Protein AF-J3I2D2-F1 (afdb_monomer_lite)

Structure (mmCIF, N/CA/C/O backbone):
data_AF-J3I2D2-F1
#
_entry.id   AF-J3I2D2-F1
#
loop_
_atom_site.group_PDB
_atom_site.id
_atom_site.type_symbol
_atom_site.label_atom_id
_atom_site.label_alt_id
_atom_site.label_comp_id
_atom_site.label_asym_id
_atom_site.label_entity_id
_atom_site.label_seq_id
_atom_site.pdbx_PDB_ins_code
_atom_site.Cartn_x
_atom_site.Cartn_y
_atom_site.Cartn_z
_atom_site.occupancy
_atom_site.B_iso_or_equiv
_atom_site.auth_seq_id
_atom_site.auth_comp_id
_atom_site.auth_asym_id
_atom_site.auth_atom_id
_atom_site.pdbx_PDB_model_num
ATOM 1 N N . ALA A 1 1 ? -19.188 4.634 2.165 1.00 55.50 1 ALA A N 1
ATOM 2 C CA . ALA A 1 1 ? -17.943 4.709 2.961 1.00 55.50 1 ALA A CA 1
ATOM 3 C C . ALA A 1 1 ? -18.210 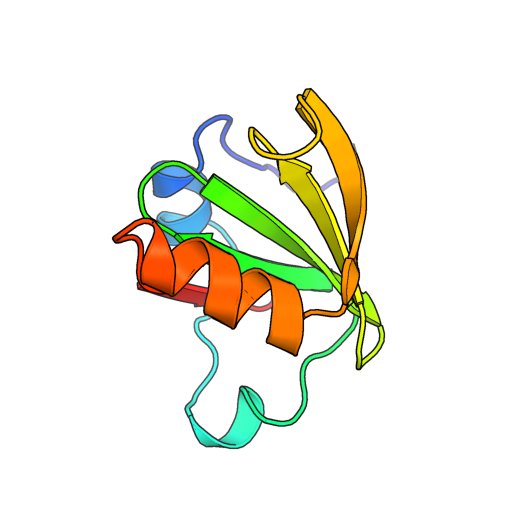4.122 4.344 1.00 55.50 1 ALA A C 1
ATOM 5 O O . ALA A 1 1 ? -19.329 4.271 4.818 1.00 55.50 1 ALA A O 1
ATOM 6 N N . ALA A 1 2 ? -17.236 3.462 4.978 1.00 78.75 2 ALA A N 1
ATOM 7 C CA . ALA A 1 2 ? -17.399 2.747 6.256 1.00 78.75 2 ALA A CA 1
ATOM 8 C C . ALA A 1 2 ? -17.517 3.664 7.500 1.00 78.75 2 ALA A C 1
ATOM 10 O O . ALA A 1 2 ? -17.167 3.261 8.601 1.00 78.75 2 ALA A O 1
ATOM 11 N N . GLY A 1 3 ? -17.960 4.915 7.330 1.00 87.19 3 GLY A N 1
ATOM 12 C CA . GLY A 1 3 ? -18.075 5.907 8.408 1.00 87.19 3 GLY A CA 1
ATOM 13 C C . GLY A 1 3 ? -16.775 6.631 8.785 1.00 87.19 3 GLY A C 1
ATOM 14 O O . GLY A 1 3 ? -16.838 7.653 9.458 1.00 87.19 3 GLY A O 1
ATOM 15 N N . THR A 1 4 ? -15.610 6.172 8.320 1.00 84.88 4 THR A N 1
ATOM 16 C CA . THR A 1 4 ? -14.313 6.824 8.577 1.00 84.88 4 THR A CA 1
ATOM 17 C C . THR A 1 4 ? -14.015 7.899 7.531 1.00 84.88 4 THR A C 1
ATOM 19 O O . THR A 1 4 ? -13.978 7.610 6.332 1.00 84.88 4 THR A O 1
ATOM 22 N N . GLY A 1 5 ? -13.780 9.137 7.977 1.00 90.69 5 GLY A N 1
ATOM 23 C CA . GLY A 1 5 ? -13.293 10.211 7.112 1.00 90.69 5 GLY A CA 1
ATOM 24 C C . GLY A 1 5 ? -11.913 9.864 6.553 1.00 90.69 5 GLY A C 1
ATOM 25 O O . GLY A 1 5 ? -10.998 9.566 7.312 1.00 90.69 5 GLY A O 1
ATOM 26 N N . CYS A 1 6 ? -11.773 9.875 5.229 1.00 93.62 6 CYS A N 1
ATOM 27 C CA . CYS A 1 6 ? -10.554 9.481 4.531 1.00 93.62 6 CYS A CA 1
ATOM 28 C C . CYS A 1 6 ? -10.224 10.524 3.455 1.00 93.62 6 CYS A C 1
ATOM 30 O O . CYS A 1 6 ? -11.044 10.727 2.552 1.00 93.62 6 CYS A O 1
ATOM 32 N N . PRO A 1 7 ? -9.067 11.207 3.544 1.00 95.19 7 PRO A N 1
ATOM 33 C CA . PRO A 1 7 ? -8.604 12.101 2.491 1.00 95.19 7 PRO A CA 1
ATOM 34 C C . PRO A 1 7 ? -8.462 11.389 1.144 1.00 95.19 7 PRO A C 1
ATOM 36 O O . PRO A 1 7 ? -8.249 10.178 1.078 1.00 95.19 7 PRO A O 1
ATOM 39 N N . ARG A 1 8 ? -8.554 12.142 0.046 1.00 96.25 8 ARG A N 1
ATOM 40 C CA . ARG A 1 8 ? -8.509 11.563 -1.304 1.00 96.25 8 ARG A CA 1
ATOM 41 C C . ARG A 1 8 ? -7.124 11.031 -1.684 1.00 96.25 8 ARG A C 1
ATOM 43 O O . ARG A 1 8 ? -7.057 10.015 -2.378 1.00 96.25 8 ARG A O 1
ATOM 50 N N . ASP A 1 9 ? -6.067 11.709 -1.255 1.00 97.81 9 ASP A N 1
ATOM 51 C CA . ASP A 1 9 ? -4.703 11.478 -1.736 1.00 97.81 9 ASP A CA 1
ATOM 52 C C . ASP A 1 9 ? -3.883 10.625 -0.763 1.00 97.81 9 ASP A C 1
ATOM 54 O O . ASP A 1 9 ? -4.070 10.689 0.453 1.00 97.81 9 ASP A O 1
ATOM 58 N N . SER A 1 10 ? -2.991 9.780 -1.294 1.00 97.56 10 SER A N 1
ATOM 59 C CA . SER A 1 10 ? -2.264 8.775 -0.503 1.00 97.56 10 SER A CA 1
ATOM 60 C C . SER A 1 10 ? -1.331 9.392 0.539 1.00 97.56 10 SER A C 1
ATOM 62 O O . SER A 1 10 ? -1.160 8.830 1.615 1.00 97.56 10 SER A O 1
ATOM 64 N N . ASP A 1 11 ? -0.737 10.544 0.240 1.00 97.62 11 ASP A N 1
ATOM 65 C CA . ASP A 1 11 ? 0.107 11.295 1.172 1.00 97.62 11 ASP A CA 1
ATOM 66 C C . ASP A 1 11 ? -0.718 11.886 2.327 1.00 97.62 11 ASP A C 1
ATOM 68 O O . ASP A 1 11 ? -0.343 11.757 3.494 1.00 97.62 11 ASP A O 1
ATOM 72 N N . MET A 1 12 ? -1.895 12.440 2.031 1.00 98.00 12 MET A N 1
ATOM 73 C CA . MET A 1 12 ? -2.839 12.917 3.041 1.00 98.00 12 MET A CA 1
ATOM 74 C C . MET A 1 12 ? -3.401 11.766 3.885 1.00 98.00 12 MET A C 1
ATOM 76 O O . MET A 1 12 ? -3.570 11.913 5.095 1.00 98.00 12 MET A O 1
ATOM 80 N N . GLN A 1 13 ? -3.668 10.608 3.278 1.00 97.94 13 GLN 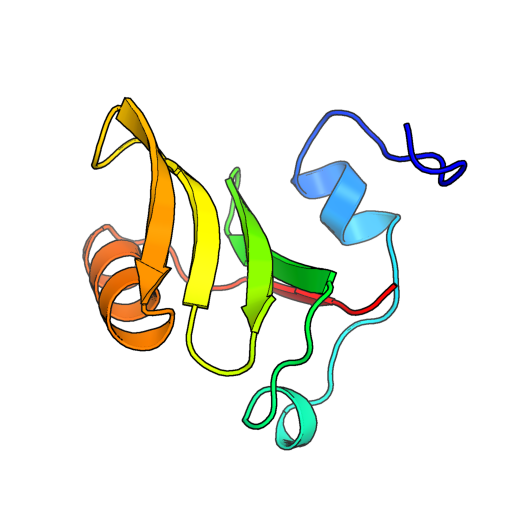A N 1
ATOM 81 C CA . GLN A 1 13 ? -4.063 9.397 3.998 1.00 97.94 13 GLN A CA 1
ATOM 82 C C . GLN A 1 13 ? -2.944 8.908 4.921 1.00 97.94 13 GLN A C 1
ATOM 84 O O . GLN A 1 13 ? -3.199 8.646 6.094 1.00 97.94 13 GLN A O 1
ATOM 89 N N . GLN A 1 14 ? -1.702 8.847 4.435 1.00 98.00 14 GLN A N 1
ATOM 90 C CA . GLN A 1 14 ? -0.543 8.482 5.247 1.00 98.00 14 GLN A CA 1
ATOM 91 C C . GLN A 1 14 ? -0.384 9.424 6.449 1.00 98.00 14 GLN A C 1
ATOM 93 O O . GLN A 1 14 ? -0.105 8.964 7.558 1.00 98.00 14 GLN A O 1
ATOM 98 N N . ALA A 1 15 ? -0.582 10.730 6.258 1.00 97.31 15 ALA A N 1
ATOM 99 C CA . ALA A 1 15 ? -0.495 11.711 7.334 1.00 97.31 15 ALA A CA 1
ATOM 100 C C . ALA A 1 15 ? -1.663 11.599 8.332 1.00 97.31 15 ALA A C 1
ATOM 102 O O . ALA A 1 15 ? -1.442 11.652 9.540 1.00 97.31 15 ALA A O 1
ATOM 103 N N . GLY A 1 16 ? -2.895 11.425 7.841 1.00 95.38 16 GLY A N 1
ATOM 104 C CA . GLY A 1 16 ? -4.112 11.581 8.643 1.00 95.38 16 GLY A CA 1
ATOM 105 C C . GLY A 1 16 ? -4.754 10.299 9.181 1.00 95.38 16 GLY A C 1
ATOM 106 O O . GLY A 1 16 ? -5.529 10.378 10.129 1.00 95.38 16 GLY A O 1
ATOM 107 N N . LEU A 1 17 ? -4.476 9.126 8.603 1.00 95.94 17 LEU A N 1
ATOM 108 C CA . LEU A 1 17 ? -5.166 7.880 8.963 1.00 95.94 17 LEU A CA 1
ATOM 109 C C . LEU A 1 17 ? -4.330 6.973 9.852 1.00 95.94 17 LEU A C 1
ATOM 111 O O . LEU A 1 17 ? -3.205 6.636 9.491 1.00 95.94 17 LEU A O 1
ATOM 115 N N . GLY A 1 18 ? -4.917 6.498 10.950 1.00 95.88 18 GLY A N 1
ATOM 116 C CA . GLY A 1 18 ? -4.352 5.438 11.783 1.00 95.88 18 GLY A CA 1
ATOM 117 C C . GLY A 1 18 ? -3.008 5.776 12.438 1.00 95.88 18 GLY A C 1
ATOM 118 O O . GLY A 1 18 ? -2.461 6.875 12.302 1.00 95.88 18 GLY A O 1
ATOM 119 N N . ARG A 1 19 ? -2.441 4.792 13.136 1.00 97.56 19 ARG A N 1
ATOM 120 C CA . ARG A 1 19 ? -1.098 4.861 13.733 1.00 97.56 19 ARG A CA 1
ATOM 121 C C . ARG A 1 19 ? -0.075 4.126 12.877 1.00 97.56 19 ARG A C 1
ATOM 123 O O . ARG A 1 19 ? -0.427 3.162 12.205 1.00 97.56 19 ARG A O 1
ATOM 130 N N . ALA A 1 20 ? 1.182 4.556 12.918 1.00 98.19 20 ALA A N 1
ATOM 131 C CA . ALA A 1 20 ? 2.273 3.785 12.328 1.00 98.19 20 ALA A CA 1
ATOM 132 C C . ALA A 1 20 ? 2.460 2.453 13.078 1.00 98.19 20 ALA A C 1
ATOM 134 O O . ALA A 1 20 ? 2.233 2.380 14.290 1.00 98.19 20 ALA A O 1
ATOM 135 N N . LEU A 1 21 ? 2.835 1.409 12.340 1.00 98.12 21 LEU A N 1
ATOM 136 C CA . LEU A 1 21 ? 3.217 0.120 12.904 1.00 98.12 21 LEU A CA 1
ATOM 137 C C . LEU A 1 21 ? 4.706 0.093 13.240 1.00 98.12 21 LEU A C 1
ATOM 139 O O . LEU A 1 21 ? 5.550 0.438 12.406 1.00 98.12 21 LEU A O 1
ATOM 143 N N . GLU A 1 22 ? 5.015 -0.397 14.435 1.00 97.00 22 GLU A N 1
ATOM 144 C CA . GLU A 1 22 ? 6.387 -0.649 14.864 1.00 97.00 22 GLU A CA 1
ATOM 145 C C . GLU A 1 22 ? 7.004 -1.815 14.070 1.00 97.00 22 GLU A C 1
ATOM 147 O O . GLU A 1 22 ? 6.272 -2.689 13.595 1.00 97.00 22 GLU A O 1
ATOM 152 N N . PRO A 1 23 ? 8.343 -1.911 13.952 1.00 93.62 23 PRO A N 1
ATOM 153 C CA . PRO A 1 23 ? 8.993 -2.954 13.149 1.00 93.62 23 PRO A CA 1
ATOM 154 C C . PRO A 1 23 ? 8.561 -4.387 13.493 1.00 93.62 23 PRO A C 1
ATOM 156 O O . PRO A 1 23 ? 8.431 -5.226 12.606 1.00 93.62 23 PRO A O 1
ATOM 159 N N . HIS A 1 24 ? 8.290 -4.668 14.772 1.00 94.25 24 HIS A N 1
ATOM 160 C CA . HIS A 1 24 ? 7.841 -5.989 15.223 1.00 94.25 24 HIS A CA 1
ATOM 161 C C . HIS A 1 24 ? 6.398 -6.323 14.805 1.00 94.25 24 HIS A C 1
ATOM 163 O O . HIS A 1 24 ? 6.033 -7.493 14.762 1.00 94.25 24 HIS A O 1
ATOM 169 N N . GLU A 1 25 ? 5.576 -5.319 14.494 1.00 95.56 25 GLU A N 1
ATOM 170 C CA . GLU A 1 25 ? 4.201 -5.503 14.020 1.00 95.56 25 GLU A CA 1
ATOM 171 C C . GLU A 1 25 ? 4.148 -5.696 12.499 1.00 95.56 25 GLU A C 1
ATOM 173 O O . GLU A 1 25 ? 3.237 -6.340 11.985 1.00 95.56 25 GLU A O 1
ATOM 178 N N . GLN A 1 26 ? 5.138 -5.175 11.768 1.00 92.88 26 GLN A N 1
ATOM 179 C CA . GLN A 1 26 ? 5.192 -5.261 10.303 1.00 92.88 26 GLN A CA 1
ATOM 180 C C . GLN A 1 26 ? 5.381 -6.699 9.795 1.00 92.88 26 GLN A C 1
ATOM 182 O O . GLN A 1 26 ? 5.012 -6.998 8.664 1.00 92.88 26 GLN A O 1
ATOM 187 N N . SER A 1 27 ? 5.890 -7.607 10.633 1.00 90.38 27 SER A N 1
ATOM 188 C CA . SER A 1 27 ? 5.992 -9.043 10.333 1.00 90.38 27 SER A CA 1
ATOM 189 C C . SER A 1 27 ? 4.675 -9.811 10.518 1.00 90.38 27 SER A C 1
ATOM 191 O O . SER A 1 27 ? 4.598 -10.988 10.173 1.00 90.38 27 SER A O 1
ATOM 193 N N . SER A 1 28 ? 3.640 -9.172 11.073 1.00 94.31 28 SER A N 1
ATOM 194 C CA . SER A 1 28 ? 2.346 -9.787 11.396 1.00 94.31 28 SER A CA 1
ATOM 195 C C . SER A 1 28 ? 1.183 -8.868 11.009 1.00 94.31 28 SER A C 1
ATOM 197 O O . SER A 1 28 ? 0.357 -8.461 11.831 1.00 94.31 28 SER A O 1
ATOM 199 N N . LEU A 1 29 ? 1.134 -8.540 9.714 1.00 97.19 29 LEU A N 1
ATOM 200 C CA . LEU A 1 29 ? 0.112 -7.671 9.137 1.00 97.19 29 LEU A CA 1
ATOM 201 C C . LEU A 1 29 ? -1.301 -8.223 9.352 1.00 97.19 29 LEU A C 1
ATOM 203 O O . LEU A 1 29 ? -1.566 -9.423 9.239 1.00 97.19 29 LEU A O 1
ATOM 207 N N . GLN A 1 30 ? -2.222 -7.312 9.638 1.00 97.25 30 GLN A N 1
ATOM 208 C CA . GLN A 1 30 ? -3.621 -7.596 9.911 1.00 97.25 30 GLN A CA 1
ATOM 209 C C . GLN A 1 30 ? -4.506 -7.045 8.801 1.00 97.25 30 GLN A C 1
ATOM 211 O O . GLN A 1 30 ? -4.193 -6.056 8.138 1.00 97.25 30 GLN A O 1
ATOM 216 N N . ARG A 1 31 ? -5.666 -7.678 8.615 1.00 97.81 31 ARG A N 1
ATOM 217 C CA . ARG A 1 31 ? -6.694 -7.182 7.700 1.00 97.81 31 ARG A CA 1
ATOM 218 C C . ARG A 1 31 ? -7.050 -5.733 8.049 1.00 97.81 31 ARG A C 1
ATOM 220 O O . ARG A 1 31 ? -7.451 -5.455 9.174 1.00 97.81 31 ARG A O 1
ATOM 227 N N . GLY A 1 32 ? -6.985 -4.853 7.056 1.00 96.81 32 GLY A N 1
ATOM 228 C CA . GLY A 1 32 ? -7.251 -3.424 7.205 1.00 96.81 32 GLY A CA 1
ATOM 229 C C . GLY A 1 32 ? -6.002 -2.565 7.404 1.00 96.81 32 GLY A C 1
ATOM 230 O O . GLY A 1 32 ? -6.120 -1.347 7.292 1.00 96.81 32 GLY A O 1
ATOM 231 N N . ASP A 1 33 ? -4.825 -3.162 7.625 1.00 98.25 33 ASP A N 1
ATOM 232 C CA . ASP A 1 33 ? -3.569 -2.411 7.603 1.00 98.25 33 ASP A CA 1
ATOM 233 C C . ASP A 1 33 ? -3.359 -1.761 6.230 1.00 98.25 33 ASP A C 1
ATOM 235 O O . ASP A 1 33 ? -3.723 -2.309 5.187 1.00 98.25 33 ASP A O 1
ATOM 239 N N . LEU A 1 34 ? -2.770 -0.572 6.233 1.00 98.25 34 LEU A N 1
ATOM 240 C CA . LEU A 1 34 ? -2.505 0.241 5.057 1.00 98.25 34 LEU A CA 1
ATOM 241 C C . LEU A 1 34 ? -1.006 0.247 4.783 1.00 98.25 34 LEU A C 1
ATOM 243 O O . LEU A 1 34 ? -0.227 0.641 5.650 1.00 98.25 34 LEU A O 1
ATOM 247 N N . ILE A 1 35 ? -0.603 -0.155 3.581 1.00 98.50 35 ILE A N 1
ATOM 248 C CA . ILE A 1 35 ? 0.795 -0.115 3.137 1.00 98.50 35 ILE A CA 1
ATOM 249 C C . ILE A 1 35 ? 0.944 1.066 2.182 1.00 98.50 35 ILE A C 1
ATOM 251 O O . ILE A 1 35 ? 0.232 1.142 1.178 1.00 98.50 35 ILE A O 1
ATOM 255 N N . PHE A 1 36 ? 1.849 1.989 2.499 1.00 98.56 36 PHE A N 1
ATOM 256 C CA . PHE A 1 36 ? 2.072 3.211 1.734 1.00 98.56 36 PHE A CA 1
ATOM 257 C C . PHE A 1 36 ? 3.407 3.184 1.000 1.00 98.56 36 PHE A C 1
ATOM 259 O O . PHE A 1 36 ? 4.447 2.840 1.563 1.00 98.56 36 PHE A O 1
ATOM 266 N N . TRP A 1 37 ? 3.366 3.665 -0.237 1.00 98.50 37 TRP A N 1
ATOM 267 C CA . TRP A 1 37 ? 4.510 4.063 -1.049 1.00 98.50 37 TRP A CA 1
ATOM 268 C C . TRP A 1 37 ? 4.303 5.515 -1.483 1.00 98.50 37 TRP A C 1
ATOM 270 O O . TRP A 1 37 ? 3.198 6.058 -1.389 1.00 98.50 37 TRP A O 1
ATOM 280 N N . LYS A 1 38 ? 5.339 6.163 -2.021 1.00 97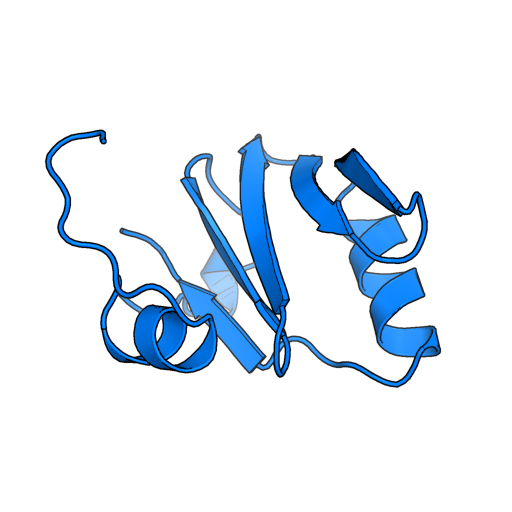.12 38 LYS A N 1
ATOM 281 C CA . LYS A 1 38 ? 5.174 7.505 -2.591 1.00 97.12 38 LYS A CA 1
ATOM 282 C C . LYS A 1 38 ? 4.153 7.472 -3.740 1.00 97.12 38 LYS A C 1
ATOM 284 O O . LYS A 1 38 ? 4.435 6.921 -4.799 1.00 97.12 38 LYS A O 1
ATOM 289 N N . GLY A 1 39 ? 2.991 8.091 -3.525 1.00 96.69 39 GLY A N 1
ATOM 290 C CA . GLY A 1 39 ? 1.908 8.179 -4.511 1.00 96.69 39 GLY A CA 1
ATOM 291 C C . GLY A 1 39 ? 1.045 6.920 -4.652 1.00 96.69 39 GLY A C 1
ATOM 292 O O . GLY A 1 39 ? 0.262 6.844 -5.595 1.00 96.69 39 GLY A O 1
ATOM 293 N N . HIS A 1 40 ? 1.179 5.929 -3.761 1.00 98.38 40 HIS A N 1
ATOM 294 C CA . HIS A 1 40 ? 0.412 4.682 -3.841 1.00 98.38 40 HIS A CA 1
ATOM 295 C C . HIS A 1 40 ? 0.055 4.132 -2.456 1.00 98.38 40 HIS A C 1
ATOM 297 O O . HIS A 1 40 ? 0.804 4.290 -1.493 1.00 98.38 40 HIS A O 1
ATOM 303 N N . VAL A 1 41 ? -1.090 3.456 -2.357 1.00 98.50 41 VAL A N 1
ATOM 304 C CA . VAL A 1 41 ? -1.562 2.812 -1.124 1.00 98.50 41 VAL A CA 1
ATOM 305 C C . VAL A 1 41 ? -2.224 1.470 -1.435 1.00 98.50 41 VAL A C 1
ATOM 307 O O . VAL A 1 41 ? -2.892 1.307 -2.459 1.00 98.50 41 VAL A O 1
ATOM 310 N N . ALA A 1 42 ? -2.035 0.500 -0.547 1.00 98.56 42 ALA A N 1
ATOM 311 C CA . ALA A 1 42 ? -2.723 -0.785 -0.565 1.00 98.56 42 ALA A CA 1
ATOM 312 C C . ALA A 1 42 ? -3.391 -1.068 0.783 1.00 98.56 42 ALA A C 1
ATOM 314 O O . ALA A 1 42 ? -2.952 -0.559 1.813 1.00 98.56 42 ALA A O 1
ATOM 315 N N . ILE A 1 43 ? -4.428 -1.908 0.771 1.00 98.44 43 ILE A N 1
ATOM 316 C CA . ILE A 1 43 ? -5.116 -2.379 1.978 1.00 98.44 43 ILE A CA 1
ATOM 317 C C . ILE A 1 43 ? -4.830 -3.868 2.145 1.00 98.44 43 ILE A C 1
ATOM 319 O O . ILE A 1 43 ? -5.128 -4.667 1.255 1.00 98.44 43 ILE A O 1
ATOM 323 N N . VAL A 1 44 ? -4.291 -4.260 3.292 1.00 98.56 44 VAL A N 1
ATOM 324 C CA . VAL A 1 44 ? -4.078 -5.659 3.658 1.00 98.56 44 VAL A CA 1
ATOM 325 C C . VAL A 1 44 ? -5.432 -6.355 3.782 1.00 98.56 44 VAL A C 1
ATOM 327 O O . VAL A 1 44 ? -6.325 -5.920 4.513 1.00 98.56 44 VAL A O 1
ATOM 330 N N . ARG A 1 45 ? -5.610 -7.449 3.044 1.00 98.25 45 ARG A N 1
ATOM 331 C CA . ARG A 1 45 ? -6.844 -8.243 3.036 1.00 98.25 45 ARG A CA 1
ATOM 332 C C . ARG A 1 45 ? -6.803 -9.339 4.099 1.00 98.25 45 ARG A C 1
ATOM 334 O O . ARG A 1 45 ? -7.838 -9.624 4.707 1.00 98.25 45 ARG A O 1
ATOM 341 N N . ASP A 1 46 ? -5.633 -9.938 4.286 1.00 97.25 46 ASP A N 1
ATOM 342 C CA . ASP A 1 46 ? -5.308 -11.011 5.228 1.00 97.25 46 ASP A CA 1
ATOM 343 C C . ASP A 1 46 ? -3.780 -11.080 5.423 1.00 97.25 46 ASP A C 1
ATOM 345 O O . ASP A 1 46 ? -3.053 -10.257 4.875 1.00 97.25 46 ASP A O 1
ATOM 349 N N . GLY A 1 47 ? -3.283 -12.052 6.195 1.00 93.50 47 GLY A N 1
ATOM 350 C CA . GLY A 1 47 ? -1.862 -12.144 6.560 1.00 93.50 47 GLY A CA 1
ATOM 351 C C . GLY A 1 47 ? -0.882 -12.388 5.403 1.00 93.50 47 GLY A C 1
ATOM 352 O O . GLY A 1 47 ? 0.318 -12.412 5.647 1.00 93.50 47 GLY A O 1
ATOM 353 N N . ALA A 1 48 ? -1.356 -12.584 4.166 1.00 96.44 48 ALA A N 1
ATOM 354 C CA . ALA A 1 48 ? -0.491 -12.828 3.010 1.00 96.44 48 ALA A CA 1
ATOM 355 C C . ALA A 1 48 ? -0.859 -12.015 1.760 1.00 96.44 48 ALA A C 1
ATOM 357 O O . ALA A 1 48 ? -0.046 -11.931 0.837 1.00 96.44 48 ALA A O 1
ATOM 358 N N . THR A 1 49 ? -2.058 -11.429 1.691 1.00 98.56 49 THR A N 1
ATOM 359 C CA . THR A 1 49 ? -2.543 -10.726 0.496 1.00 98.56 49 THR A CA 1
ATOM 360 C C . THR A 1 49 ? -3.031 -9.312 0.790 1.00 98.56 49 THR A C 1
ATOM 362 O O . THR A 1 49 ? -3.533 -8.996 1.871 1.00 98.56 49 THR A O 1
ATOM 365 N N . MET A 1 50 ? -2.921 -8.449 -0.216 1.00 98.56 50 MET A N 1
ATOM 366 C CA . MET A 1 50 ? -3.431 -7.079 -0.194 1.00 98.56 50 MET A CA 1
ATOM 367 C C . MET A 1 50 ? -4.273 -6.790 -1.432 1.00 98.56 50 MET A C 1
ATOM 369 O O . MET A 1 50 ? -4.110 -7.433 -2.465 1.00 98.56 50 MET A O 1
ATOM 373 N N . VAL A 1 51 ? -5.163 -5.805 -1.330 1.00 98.75 51 VAL A N 1
ATOM 374 C CA . VAL A 1 51 ? -5.914 -5.243 -2.455 1.00 98.75 51 VAL A CA 1
ATOM 375 C C . VAL A 1 51 ? -5.440 -3.823 -2.746 1.00 98.75 51 VAL A C 1
ATOM 377 O O . VAL A 1 51 ? -5.241 -3.018 -1.835 1.00 98.75 51 VAL A O 1
ATOM 380 N N . HIS A 1 52 ? -5.265 -3.508 -4.024 1.00 98.56 52 HIS A N 1
ATOM 381 C CA . HIS A 1 52 ? -4.876 -2.179 -4.495 1.00 98.56 52 HIS A CA 1
ATOM 382 C C . HIS A 1 52 ? -5.219 -1.987 -5.975 1.00 98.56 52 HIS A C 1
ATOM 384 O O . HIS A 1 52 ? -5.292 -2.952 -6.734 1.00 98.56 52 HIS A O 1
ATOM 390 N N . ALA A 1 53 ? -5.411 -0.734 -6.384 1.00 98.38 53 ALA A N 1
ATOM 391 C CA . ALA A 1 53 ? -5.449 -0.346 -7.791 1.00 98.38 53 ALA A CA 1
ATOM 392 C C . ALA A 1 53 ? -4.019 -0.059 -8.252 1.00 98.38 53 ALA A C 1
ATOM 394 O O . ALA A 1 53 ? -3.411 0.890 -7.768 1.00 98.38 53 ALA A O 1
ATOM 395 N N . ASN A 1 54 ? -3.458 -0.889 -9.129 1.00 96.75 54 ASN A N 1
ATOM 396 C CA . ASN A 1 54 ? -2.031 -0.833 -9.453 1.00 96.75 54 ASN A CA 1
ATOM 397 C C . ASN A 1 54 ? -1.763 -0.610 -10.949 1.00 96.75 54 ASN A C 1
ATOM 399 O O . ASN A 1 54 ? -2.548 -1.000 -11.812 1.00 96.75 54 ASN A O 1
ATOM 403 N N . ALA A 1 55 ? -0.607 -0.011 -11.246 1.00 95.38 55 ALA A N 1
ATOM 404 C CA . ALA A 1 55 ? -0.148 0.255 -12.611 1.00 95.38 55 ALA A CA 1
ATOM 405 C C . ALA A 1 55 ? 0.483 -0.968 -13.308 1.00 95.38 55 ALA A C 1
ATOM 407 O O . ALA A 1 55 ? 0.800 -0.904 -14.488 1.00 95.38 55 ALA A O 1
ATOM 408 N N . HIS A 1 56 ? 0.683 -2.081 -12.594 1.00 95.94 56 HIS A N 1
ATOM 409 C CA . HIS A 1 56 ? 1.225 -3.313 -13.178 1.00 95.94 56 HIS A CA 1
ATOM 410 C C . HIS A 1 56 ? 0.156 -4.058 -13.985 1.00 95.94 56 HIS A C 1
ATOM 412 O O . HIS A 1 56 ? 0.371 -4.426 -15.133 1.00 95.94 56 HIS A O 1
ATOM 418 N N . HIS A 1 57 ? -1.015 -4.238 -13.381 1.00 96.62 57 HIS A N 1
ATOM 419 C CA . HIS A 1 57 ? -2.177 -4.887 -13.975 1.00 96.62 57 HIS A CA 1
ATOM 420 C C . HIS A 1 57 ? -3.140 -3.889 -14.627 1.00 96.62 57 HIS A C 1
ATOM 422 O O . HIS A 1 57 ? -4.066 -4.309 -15.315 1.00 96.62 57 HIS A O 1
ATOM 428 N N . MET A 1 58 ? -2.961 -2.584 -14.380 1.00 97.38 58 MET A N 1
ATOM 429 C CA . MET A 1 58 ? -3.902 -1.523 -14.770 1.00 97.38 58 MET A CA 1
ATOM 430 C C . MET A 1 58 ? -5.330 -1.801 -14.272 1.00 97.38 58 MET A C 1
ATOM 432 O O . MET A 1 58 ? -6.317 -1.500 -14.941 1.00 97.38 58 MET A O 1
ATOM 436 N N . ALA A 1 59 ? -5.432 -2.403 -13.085 1.00 98.00 59 ALA A N 1
ATOM 437 C CA . ALA A 1 59 ? -6.677 -2.863 -12.491 1.00 98.00 59 ALA A CA 1
ATOM 438 C C . ALA A 1 59 ? -6.597 -2.845 -10.960 1.00 98.00 59 ALA A C 1
ATOM 440 O O . ALA A 1 59 ? -5.514 -2.823 -10.366 1.00 98.00 59 ALA A O 1
ATOM 441 N N . THR A 1 60 ? -7.762 -2.905 -10.317 1.00 98.38 60 THR A N 1
ATOM 442 C CA . THR A 1 60 ? -7.851 -3.268 -8.901 1.00 98.38 60 THR A CA 1
ATOM 443 C C . THR A 1 60 ? -7.675 -4.772 -8.772 1.00 98.38 60 THR A C 1
ATOM 445 O O . THR A 1 60 ? -8.511 -5.533 -9.255 1.00 98.38 60 THR A O 1
ATOM 448 N N . ALA A 1 61 ? -6.597 -5.195 -8.121 1.00 98.25 61 ALA A N 1
ATOM 449 C CA . ALA A 1 61 ? -6.237 -6.599 -7.988 1.00 98.25 61 ALA A CA 1
ATOM 450 C C . ALA A 1 61 ? -5.947 -6.966 -6.531 1.00 98.25 61 ALA A C 1
ATOM 452 O O . ALA A 1 61 ? -5.613 -6.109 -5.709 1.00 98.25 61 ALA A O 1
ATOM 453 N N . ILE A 1 62 ? -6.077 -8.260 -6.234 1.00 98.69 62 ILE A N 1
ATOM 454 C CA . ILE A 1 62 ? -5.544 -8.864 -5.015 1.00 98.69 62 ILE A CA 1
ATOM 455 C C . ILE A 1 62 ? -4.197 -9.482 -5.381 1.00 98.69 62 ILE A C 1
ATOM 457 O O . ILE A 1 62 ? -4.135 -10.303 -6.293 1.00 98.69 62 ILE A O 1
ATOM 461 N N . GLU A 1 63 ? -3.138 -9.102 -4.672 1.00 98.44 63 GLU A N 1
ATOM 462 C CA . GLU A 1 63 ? -1.789 -9.628 -4.888 1.00 98.44 63 GLU A CA 1
ATOM 463 C C . GLU A 1 63 ? -1.202 -10.199 -3.587 1.00 98.44 63 GLU A C 1
ATOM 465 O O . GLU A 1 63 ? -1.486 -9.675 -2.501 1.00 98.44 63 GLU A O 1
ATOM 470 N N . PRO A 1 64 ? -0.362 -11.249 -3.669 1.00 98.31 64 PRO A N 1
ATOM 471 C CA . PRO A 1 64 ? 0.504 -11.645 -2.565 1.00 98.31 64 PRO A CA 1
ATOM 472 C C . PRO A 1 64 ? 1.423 -10.484 -2.154 1.00 98.31 64 PRO A C 1
ATOM 474 O O . PRO A 1 64 ? 2.063 -9.870 -3.009 1.00 98.31 64 PRO A O 1
ATOM 477 N N . ILE A 1 65 ? 1.498 -10.197 -0.852 1.00 98.12 65 ILE A N 1
ATOM 478 C CA . ILE A 1 65 ? 2.191 -9.019 -0.307 1.00 98.12 65 ILE A CA 1
ATOM 479 C C . ILE A 1 65 ? 3.682 -9.048 -0.658 1.00 98.12 65 ILE A C 1
ATOM 481 O O . ILE A 1 65 ? 4.178 -8.117 -1.289 1.00 98.12 65 ILE A O 1
ATOM 485 N N . GLU A 1 66 ? 4.378 -10.133 -0.315 1.00 97.56 66 GLU A N 1
ATOM 486 C CA . GLU A 1 66 ? 5.834 -10.245 -0.482 1.00 97.56 66 GLU A CA 1
ATOM 487 C C . GLU A 1 66 ? 6.290 -10.096 -1.953 1.00 97.56 66 GLU A C 1
ATOM 489 O O . GLU A 1 66 ? 7.085 -9.197 -2.247 1.00 97.56 66 GLU A O 1
ATOM 494 N N . PRO A 1 67 ? 5.753 -10.866 -2.929 1.00 98.25 67 PRO A N 1
ATOM 495 C CA . PRO A 1 67 ? 6.074 -10.670 -4.345 1.00 98.25 67 PRO A CA 1
ATOM 496 C C . PRO A 1 67 ? 5.779 -9.261 -4.868 1.00 98.25 67 PRO A C 1
ATOM 498 O O . PRO A 1 67 ? 6.562 -8.716 -5.648 1.00 98.25 67 PRO A O 1
ATOM 501 N N . ALA A 1 68 ? 4.663 -8.655 -4.455 1.00 98.19 68 ALA A N 1
ATOM 502 C CA . ALA A 1 68 ? 4.293 -7.324 -4.915 1.00 98.19 68 ALA A CA 1
ATOM 503 C C . ALA A 1 68 ? 5.205 -6.237 -4.323 1.00 98.19 68 ALA A C 1
ATOM 505 O O . ALA A 1 68 ? 5.630 -5.355 -5.0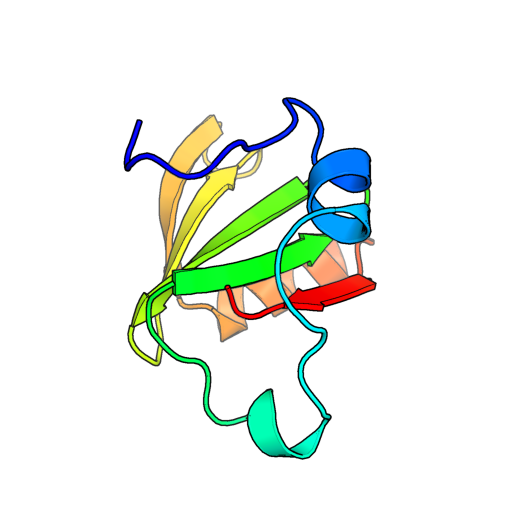67 1.00 98.19 68 AL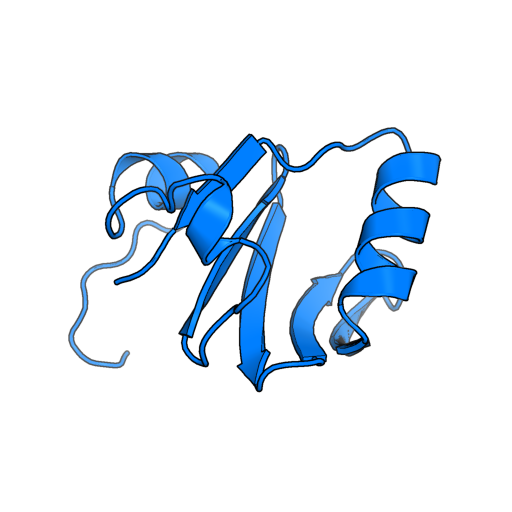A A O 1
ATOM 506 N N . ILE A 1 69 ? 5.575 -6.318 -3.037 1.00 97.75 69 ILE A N 1
ATOM 507 C CA . ILE A 1 69 ? 6.570 -5.422 -2.422 1.00 97.75 69 ILE A CA 1
ATOM 508 C C . ILE A 1 69 ? 7.903 -5.534 -3.164 1.00 97.75 69 ILE A C 1
ATOM 510 O O . ILE A 1 69 ? 8.469 -4.513 -3.558 1.00 97.75 69 ILE A O 1
ATOM 514 N N . ALA A 1 70 ? 8.382 -6.757 -3.410 1.00 98.19 70 ALA A N 1
ATOM 515 C CA . ALA A 1 70 ? 9.629 -6.988 -4.133 1.00 98.19 70 ALA A CA 1
ATOM 516 C C . ALA A 1 70 ? 9.595 -6.378 -5.545 1.00 98.19 70 ALA A C 1
ATOM 518 O O . ALA A 1 70 ? 10.529 -5.678 -5.940 1.00 98.19 70 ALA A O 1
ATOM 519 N N . ARG A 1 71 ? 8.497 -6.575 -6.285 1.00 98.31 71 ARG A N 1
ATOM 520 C CA . ARG A 1 71 ? 8.290 -5.989 -7.618 1.00 98.31 71 ARG A CA 1
ATOM 521 C C . ARG A 1 71 ? 8.245 -4.457 -7.586 1.00 98.31 71 ARG A C 1
ATOM 523 O O . ARG A 1 71 ? 8.872 -3.815 -8.424 1.00 98.31 71 ARG A O 1
ATOM 530 N N . ILE A 1 72 ? 7.518 -3.857 -6.641 1.00 97.81 72 ILE A N 1
ATOM 531 C CA . ILE A 1 72 ? 7.398 -2.393 -6.512 1.00 97.81 72 ILE A CA 1
ATOM 532 C C . ILE A 1 72 ? 8.751 -1.767 -6.134 1.00 97.81 72 ILE A C 1
ATOM 534 O O . ILE A 1 72 ? 9.135 -0.740 -6.695 1.00 97.81 72 ILE A O 1
ATOM 538 N N . ARG A 1 73 ? 9.524 -2.440 -5.276 1.00 97.88 73 ARG A N 1
ATOM 539 C CA . ARG A 1 73 ? 10.893 -2.040 -4.936 1.00 97.88 73 ARG A CA 1
ATOM 540 C C . ARG A 1 73 ? 11.824 -2.074 -6.145 1.00 97.88 73 ARG A C 1
ATOM 542 O O . ARG A 1 73 ? 12.581 -1.132 -6.352 1.00 97.88 73 ARG A O 1
ATOM 549 N N . GLN A 1 74 ? 11.749 -3.118 -6.974 1.00 97.81 74 GLN A N 1
ATOM 550 C CA . GLN A 1 74 ? 12.522 -3.203 -8.223 1.00 97.81 74 GLN A CA 1
ATOM 551 C C . GLN A 1 74 ? 12.163 -2.085 -9.215 1.00 97.81 74 GLN A C 1
ATOM 553 O O . GLN A 1 74 ? 13.024 -1.640 -9.968 1.00 97.81 74 GLN A O 1
ATOM 558 N N . ALA A 1 75 ? 10.924 -1.587 -9.176 1.00 96.62 75 ALA A N 1
ATOM 559 C CA . ALA A 1 75 ? 10.487 -0.408 -9.924 1.00 96.62 75 ALA A CA 1
ATOM 560 C C . ALA A 1 75 ? 10.910 0.936 -9.283 1.00 96.62 75 ALA A C 1
ATOM 562 O O . ALA A 1 75 ? 10.530 1.995 -9.778 1.00 96.62 75 ALA A O 1
ATOM 563 N N . GLY A 1 76 ? 11.699 0.913 -8.202 1.00 96.56 76 GLY A N 1
ATOM 564 C CA . GLY A 1 76 ? 12.276 2.101 -7.570 1.00 96.56 76 GLY A CA 1
ATOM 565 C C . GLY A 1 76 ? 11.393 2.764 -6.512 1.00 96.56 76 GLY A C 1
ATOM 566 O O . GLY A 1 76 ? 11.588 3.942 -6.216 1.00 96.56 76 GLY A O 1
ATOM 567 N N . SER A 1 77 ? 10.416 2.045 -5.952 1.00 97.44 77 SER A N 1
ATOM 568 C CA . SER A 1 77 ? 9.542 2.575 -4.904 1.00 97.44 77 SER A CA 1
ATOM 569 C C . SER A 1 77 ? 9.611 1.726 -3.635 1.00 97.44 77 SER A C 1
ATOM 571 O O . SER A 1 77 ? 9.213 0.563 -3.620 1.00 97.44 77 SER A O 1
ATOM 573 N N . ASP A 1 78 ? 10.110 2.321 -2.553 1.00 97.81 78 ASP A N 1
ATOM 574 C CA . ASP A 1 78 ? 10.145 1.705 -1.227 1.00 97.81 78 ASP A CA 1
ATOM 575 C C . ASP A 1 78 ? 8.881 2.029 -0.421 1.00 97.81 78 ASP A C 1
ATOM 577 O O . ASP A 1 78 ? 8.229 3.061 -0.622 1.00 97.81 78 ASP A O 1
ATOM 581 N N . ILE A 1 79 ? 8.546 1.141 0.519 1.00 98.00 79 ILE A N 1
ATOM 582 C CA . ILE A 1 79 ? 7.499 1.399 1.511 1.00 98.00 79 ILE A CA 1
ATOM 583 C C . ILE A 1 79 ? 7.934 2.586 2.370 1.00 98.00 79 ILE A C 1
ATOM 585 O O . ILE A 1 79 ? 9.034 2.593 2.920 1.00 98.00 79 ILE A O 1
ATOM 589 N N . VAL A 1 80 ? 7.049 3.571 2.512 1.00 97.94 80 VAL A N 1
ATOM 590 C CA . VAL A 1 80 ? 7.287 4.770 3.332 1.00 97.94 80 VAL A CA 1
ATOM 591 C C . VAL A 1 80 ? 6.603 4.696 4.695 1.00 97.94 80 VAL A C 1
ATOM 593 O O . VAL A 1 80 ? 7.055 5.341 5.637 1.00 97.94 80 VAL A O 1
ATOM 596 N N . ALA A 1 81 ? 5.524 3.919 4.816 1.00 98.06 81 ALA A N 1
ATOM 597 C CA . ALA A 1 81 ? 4.841 3.665 6.080 1.00 98.06 81 ALA A CA 1
ATOM 598 C C . ALA A 1 81 ? 3.926 2.439 5.977 1.00 98.06 81 ALA A C 1
ATOM 600 O O . ALA A 1 81 ? 3.350 2.170 4.923 1.00 98.06 81 ALA A O 1
ATOM 601 N N . ILE A 1 82 ? 3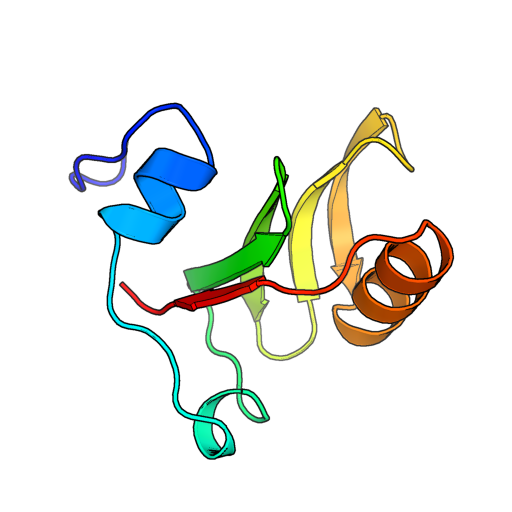.719 1.758 7.103 1.00 98.38 82 ILE A N 1
ATOM 602 C CA . ILE A 1 82 ? 2.602 0.829 7.291 1.00 98.38 82 ILE A CA 1
ATOM 603 C C . ILE A 1 82 ? 1.784 1.342 8.470 1.00 98.38 82 ILE A C 1
ATOM 605 O O . ILE A 1 82 ? 2.356 1.672 9.513 1.00 98.38 82 ILE A O 1
ATOM 609 N N . LYS A 1 83 ? 0.465 1.469 8.298 1.00 98.25 83 LYS A N 1
ATOM 610 C CA . LYS A 1 83 ? -0.426 2.045 9.311 1.00 98.25 83 LYS A CA 1
ATOM 611 C C . LYS A 1 83 ? -1.620 1.153 9.611 1.00 98.25 83 LYS A C 1
ATOM 613 O O . LYS A 1 83 ? -2.117 0.472 8.722 1.00 98.25 83 LYS A O 1
ATOM 618 N N . ARG A 1 84 ? -2.117 1.223 10.844 1.00 97.31 84 ARG A N 1
ATOM 619 C CA . ARG A 1 84 ? -3.341 0.548 11.297 1.00 97.31 84 ARG A CA 1
ATOM 620 C C . ARG A 1 84 ? -4.360 1.572 11.776 1.00 97.31 84 ARG A C 1
ATOM 622 O O . ARG A 1 84 ? -3.995 2.474 12.535 1.00 97.31 84 ARG A O 1
ATOM 629 N N . LEU A 1 85 ? -5.593 1.445 11.281 1.00 92.62 85 LEU A N 1
ATOM 630 C CA . LEU A 1 85 ? -6.743 2.253 11.702 1.00 92.62 85 LEU A CA 1
ATOM 631 C C . LEU A 1 85 ? -7.164 1.932 13.138 1.00 92.62 85 LEU A C 1
ATOM 633 O O . LEU A 1 85 ? -7.046 0.751 13.535 1.00 92.62 85 LEU A O 1
#

pLDDT: mean 96.14, std 5.42, range [55.5, 98.75]

Secondary structure (DSSP, 8-state):
--S----SSHHHHHHHSSEEPPHHHHTS--TT-EEEETTEEEEE-SSSEEEEEETTTTEEEEEEHHHHHHHHHHTT--EEEEEE-

Sequence (85 aa):
AAGTGCPRDSDMQQAGLGRALEPHEQSSLQRGDLIFWKGHVAIVRDGATMVHANAHHMATAIEPIEPAIARIRQAGSDIVAIKRL

Foldseek 3Di:
DPPDDADPWLVRRVVPPADFDDPVCVQADAFQKWWDKVRFIWTDHGRFWIWGCDPVVNGTDIDGPVVVQVVVVVVVIHTPTIGHD

Radius of gyration: 12.21 Å; chains: 1; bounding box: 31×26×30 Å